Protein AF-A0AAV4A004-F1 (afdb_monomer_lite)

pLDDT: mean 78.45, std 19.79, range [37.34, 96.75]

Secondary structure (DSSP, 8-state):
---HHHHHHHHHHHHHHT-EEETTEEE-HHHHHHHHHHHHHSSS-S-TT--HHHHH--TTGGG-HHHHHHHTSHHHHHHHHHHHTTTSS-TTHHHHHHHHHHHHHHHHHHT-------SS-----PPPPHHHHHHHHHHHHHHTT--

InterPro domains:
  IPR048366 Transposable element P transposase-like, GTP-binding insertion domain [PF21788] (6-119)

Sequence (147 aa):
MFDPPHLMKSIRNNLKRHGFTKDGADVSWEFVERFYQMDSSLPIRMAPKLTKRHILVPTFADLNVKLAAQVLSHTVAAGITTMIKPNAIPPTASATAEFIDSFDKLFNCFNSRTLKQKTSGSFVVYKSSKAQNQGLFNTFITLERSE

Organism: NCBI:txid259542

Foldseek 3Di:
DDDLLVVLLVVLVCQAPPFDADPNFTQHCVLLVLLCVVQVPDPDHLLPVQDPCLNVVPPVNSNPSVSSLSSLALSSLVSSVVCCVVVSDPPSCNVNSVVSHVSNVVSCVVVPDDPPDPDDDDDDDDDDDPVVVVVVVVVVVVVVPPD

Radius of gyration: 17.6 Å; chains: 1; bounding box: 38×46×50 Å

Structure (mmCIF, N/CA/C/O backbone):
data_AF-A0AAV4A004-F1
#
_entry.id   AF-A0AAV4A004-F1
#
loop_
_atom_site.group_PDB
_atom_site.id
_atom_site.type_symbol
_atom_site.label_atom_id
_atom_site.label_alt_id
_atom_site.label_comp_id
_atom_site.label_asym_id
_atom_site.label_entity_id
_atom_site.label_seq_id
_atom_site.pdbx_PDB_ins_code
_atom_site.Cartn_x
_atom_site.Cartn_y
_atom_site.Cartn_z
_atom_site.occupancy
_atom_site.B_iso_or_equiv
_atom_site.auth_seq_id
_atom_site.auth_comp_id
_atom_site.auth_asym_id
_atom_site.auth_atom_id
_atom_site.pdbx_PDB_model_num
ATOM 1 N N . MET A 1 1 ? 8.130 11.982 -22.699 1.00 52.88 1 MET A N 1
ATOM 2 C CA . MET A 1 1 ? 7.490 10.657 -22.546 1.00 52.88 1 MET A CA 1
ATOM 3 C C . MET A 1 1 ? 7.626 10.272 -21.081 1.00 52.88 1 MET A C 1
ATOM 5 O O . MET A 1 1 ? 8.749 10.279 -20.599 1.00 52.88 1 MET A O 1
ATOM 9 N N . PHE A 1 2 ? 6.526 10.072 -20.349 1.00 61.22 2 PHE A N 1
ATOM 10 C CA . PHE A 1 2 ? 6.597 9.642 -18.945 1.00 61.22 2 PHE A CA 1
ATOM 11 C C . PHE A 1 2 ? 7.087 8.193 -18.872 1.00 61.22 2 PHE A C 1
ATOM 13 O O . PHE A 1 2 ? 6.720 7.389 -19.728 1.00 61.22 2 PHE A O 1
ATOM 20 N N . ASP A 1 3 ? 7.887 7.868 -17.856 1.00 77.25 3 ASP A N 1
ATOM 21 C CA . ASP A 1 3 ? 8.316 6.501 -17.550 1.00 77.25 3 ASP A CA 1
ATOM 22 C C . ASP A 1 3 ? 7.602 6.019 -16.266 1.00 77.25 3 ASP A C 1
ATOM 24 O O . ASP A 1 3 ? 8.033 6.345 -15.152 1.00 77.25 3 ASP A O 1
ATOM 28 N N . PRO A 1 4 ? 6.470 5.289 -16.393 1.00 78.94 4 PRO A N 1
ATOM 29 C CA . PRO A 1 4 ? 5.711 4.789 -15.244 1.00 78.94 4 PRO A CA 1
ATOM 30 C C . PRO A 1 4 ? 6.529 3.886 -14.296 1.00 78.94 4 PRO A C 1
ATOM 32 O O . PRO A 1 4 ? 6.391 4.030 -13.078 1.00 78.94 4 PRO A O 1
ATOM 35 N N . PRO A 1 5 ? 7.408 2.986 -14.787 1.00 80.81 5 PRO A N 1
ATOM 36 C CA . PRO A 1 5 ? 8.368 2.265 -13.947 1.00 80.81 5 PRO A CA 1
ATOM 37 C C . PRO A 1 5 ? 9.245 3.158 -13.057 1.00 80.81 5 PRO A C 1
ATOM 39 O O . PRO A 1 5 ? 9.427 2.865 -11.870 1.00 80.81 5 PRO A O 1
ATOM 42 N N . HIS A 1 6 ? 9.805 4.242 -13.599 1.00 83.44 6 HIS A N 1
ATOM 43 C CA . HIS A 1 6 ? 10.602 5.189 -12.816 1.00 83.44 6 HIS A CA 1
ATOM 44 C C . HIS A 1 6 ? 9.749 5.957 -11.806 1.00 83.44 6 HIS A C 1
ATOM 46 O O . HIS A 1 6 ? 10.174 6.104 -10.658 1.00 83.44 6 HIS A O 1
ATOM 52 N N . LEU A 1 7 ? 8.529 6.347 -12.181 1.00 85.62 7 LEU A N 1
ATOM 53 C CA . LEU A 1 7 ? 7.588 7.010 -11.279 1.00 85.62 7 LEU A CA 1
ATOM 54 C C . LEU A 1 7 ? 7.268 6.145 -10.048 1.00 85.62 7 LEU A C 1
ATOM 56 O O . LEU A 1 7 ? 7.340 6.634 -8.922 1.00 85.62 7 LEU A O 1
ATOM 60 N N . MET A 1 8 ? 7.025 4.842 -10.232 1.00 87.56 8 MET A N 1
ATOM 61 C CA . MET A 1 8 ? 6.773 3.925 -9.110 1.00 87.56 8 MET A CA 1
ATOM 62 C C . MET A 1 8 ? 7.924 3.833 -8.123 1.00 87.56 8 MET A C 1
ATOM 64 O O . MET A 1 8 ? 7.710 3.796 -6.909 1.00 87.56 8 MET A O 1
ATOM 68 N N . LYS A 1 9 ? 9.158 3.847 -8.624 1.00 87.62 9 LYS A N 1
ATOM 69 C CA . LYS A 1 9 ? 10.335 3.857 -7.754 1.00 87.62 9 LYS A CA 1
ATOM 70 C C . LYS A 1 9 ? 10.419 5.134 -6.935 1.00 87.62 9 LYS A C 1
ATOM 72 O O . LYS A 1 9 ? 10.706 5.043 -5.740 1.00 87.62 9 LYS A O 1
ATOM 77 N N . SER A 1 10 ? 10.179 6.282 -7.565 1.00 88.50 10 SER A N 1
ATOM 78 C CA . SER A 1 10 ? 10.202 7.584 -6.898 1.00 88.50 10 SER A CA 1
ATOM 79 C C . SER A 1 10 ? 9.130 7.670 -5.820 1.00 88.50 10 SER A C 1
ATOM 81 O O . SER A 1 10 ? 9.447 8.032 -4.694 1.00 88.50 10 SER A O 1
ATOM 83 N N . ILE A 1 11 ? 7.901 7.237 -6.110 1.00 90.75 11 ILE A N 1
ATOM 84 C CA . ILE A 1 11 ? 6.804 7.249 -5.133 1.00 90.75 11 ILE A CA 1
ATOM 85 C C . ILE A 1 11 ? 7.123 6.357 -3.939 1.00 90.75 11 ILE A C 1
ATOM 87 O O . ILE A 1 11 ? 7.030 6.811 -2.805 1.00 90.75 11 ILE A O 1
ATOM 91 N N . ARG A 1 12 ? 7.577 5.119 -4.166 1.00 91.88 12 ARG A N 1
ATOM 92 C CA . ARG A 1 12 ? 7.958 4.221 -3.065 1.00 91.88 12 ARG A CA 1
ATOM 93 C C . ARG A 1 12 ? 9.144 4.758 -2.254 1.00 91.88 12 ARG A C 1
ATOM 95 O O . ARG A 1 12 ? 9.172 4.582 -1.042 1.00 91.88 12 ARG A O 1
ATOM 102 N N . ASN A 1 13 ? 10.114 5.419 -2.893 1.00 89.88 13 ASN A N 1
ATOM 103 C CA . ASN A 1 13 ? 11.248 6.039 -2.191 1.00 89.88 13 ASN A CA 1
ATOM 104 C C . ASN A 1 13 ? 10.822 7.238 -1.349 1.00 89.88 13 ASN A C 1
ATOM 106 O O . ASN A 1 13 ? 11.247 7.355 -0.203 1.00 89.88 13 ASN A O 1
ATOM 110 N N . ASN A 1 14 ? 9.979 8.103 -1.906 1.00 91.12 14 ASN A N 1
ATOM 111 C CA . ASN A 1 14 ? 9.453 9.264 -1.203 1.00 91.12 14 ASN A CA 1
ATOM 112 C C . ASN A 1 14 ? 8.559 8.830 -0.042 1.00 91.12 14 ASN A C 1
ATOM 114 O O . ASN A 1 14 ? 8.741 9.331 1.061 1.00 91.12 14 ASN A O 1
ATOM 118 N N . LEU A 1 15 ? 7.709 7.815 -0.246 1.00 91.75 15 LEU A N 1
ATOM 119 C CA . LEU A 1 15 ? 6.902 7.223 0.821 1.00 91.75 15 LEU A CA 1
ATOM 120 C C . LEU A 1 15 ? 7.786 6.773 1.986 1.00 91.75 15 LEU A C 1
ATOM 122 O O . LEU A 1 15 ? 7.509 7.113 3.128 1.00 91.75 15 LEU A O 1
ATOM 126 N N . LYS A 1 16 ? 8.872 6.047 1.690 1.00 90.12 16 LYS A N 1
ATOM 127 C CA . LYS A 1 16 ? 9.796 5.532 2.706 1.00 90.12 16 LYS A CA 1
ATOM 128 C C . LYS A 1 16 ? 10.592 6.628 3.426 1.00 90.12 16 LYS A C 1
ATOM 130 O O . LYS A 1 16 ? 10.870 6.479 4.609 1.00 90.12 16 LYS A O 1
ATOM 135 N N . ARG A 1 17 ? 11.021 7.680 2.721 1.00 88.69 17 ARG A N 1
ATOM 136 C CA . ARG A 1 17 ? 11.910 8.721 3.278 1.00 88.69 17 ARG A CA 1
ATOM 137 C C . ARG A 1 17 ? 11.172 9.873 3.949 1.00 88.69 17 ARG A C 1
ATOM 139 O O . ARG A 1 17 ? 11.691 10.432 4.907 1.00 88.69 17 ARG A O 1
ATOM 146 N N . HIS A 1 18 ? 10.026 10.258 3.403 1.00 88.25 18 HIS A N 1
ATOM 147 C CA . HIS A 1 18 ? 9.339 11.500 3.754 1.00 88.25 18 HIS A CA 1
ATOM 148 C C . HIS A 1 18 ? 7.857 11.293 4.073 1.00 88.25 18 HIS A C 1
ATOM 150 O O . HIS A 1 18 ? 7.280 12.120 4.767 1.00 88.25 18 HIS A O 1
ATOM 156 N N . GLY A 1 19 ? 7.246 10.204 3.595 1.00 90.31 19 GLY A N 1
ATOM 157 C CA . GLY A 1 19 ? 5.794 10.053 3.629 1.00 90.31 19 GLY A CA 1
ATOM 158 C C . GLY A 1 19 ? 5.096 11.010 2.658 1.00 90.31 19 GLY A C 1
ATOM 159 O O . GLY A 1 19 ? 5.733 11.639 1.810 1.00 90.31 19 GLY A O 1
ATOM 160 N N . PHE A 1 20 ? 3.773 11.088 2.765 1.00 92.56 20 PHE A N 1
ATOM 161 C CA . PHE A 1 20 ? 2.940 12.056 2.050 1.00 92.56 20 PHE A CA 1
ATOM 162 C C . PHE A 1 20 ? 1.810 12.549 2.955 1.00 92.56 20 PHE A C 1
ATOM 164 O O . PHE A 1 20 ? 1.491 11.915 3.957 1.00 92.56 20 PHE A O 1
ATOM 171 N N . THR A 1 21 ? 1.153 13.627 2.544 1.00 91.88 21 THR A N 1
ATOM 172 C CA . THR A 1 21 ? -0.106 14.083 3.136 1.00 91.88 21 THR A CA 1
ATOM 173 C C . THR A 1 21 ? -1.163 14.079 2.040 1.00 91.88 21 THR A C 1
ATOM 175 O O . THR A 1 21 ? -0.929 14.611 0.954 1.00 91.88 21 THR A O 1
ATOM 178 N N . LYS A 1 22 ? -2.309 13.452 2.301 1.00 84.25 22 LYS A N 1
ATOM 179 C CA . LYS A 1 22 ? -3.458 13.407 1.391 1.00 84.25 22 LYS A CA 1
ATOM 180 C C . LYS A 1 22 ? -4.690 13.849 2.174 1.00 84.25 22 LYS A C 1
ATOM 182 O O . LYS A 1 22 ? -5.026 13.209 3.162 1.00 84.25 22 LYS A O 1
ATOM 187 N N . ASP A 1 23 ? -5.328 14.939 1.754 1.00 86.94 23 ASP A N 1
ATOM 188 C CA . ASP A 1 23 ? -6.561 15.464 2.367 1.00 86.94 23 ASP A CA 1
ATOM 189 C C . ASP A 1 23 ? -6.449 15.684 3.893 1.00 86.94 23 ASP A C 1
ATOM 191 O O . ASP A 1 23 ? -7.366 15.397 4.658 1.00 86.94 23 ASP A O 1
ATOM 195 N N . GLY A 1 24 ? -5.281 16.150 4.356 1.00 86.81 24 GLY A N 1
ATOM 196 C CA . GLY A 1 24 ? -4.988 16.351 5.782 1.00 86.81 24 GLY A CA 1
ATOM 197 C C . GLY A 1 24 ? -4.683 15.072 6.573 1.00 86.81 24 GLY A C 1
ATOM 198 O O . GLY A 1 24 ? -4.450 15.150 7.776 1.00 86.81 24 GLY A O 1
ATOM 199 N N . ALA A 1 25 ? -4.656 13.907 5.920 1.00 89.81 25 ALA A N 1
ATOM 200 C CA . ALA A 1 25 ? -4.272 12.637 6.519 1.00 89.81 25 ALA A CA 1
ATOM 201 C C . ALA A 1 25 ? -2.842 12.232 6.136 1.00 89.81 25 ALA A C 1
ATOM 203 O O . ALA A 1 25 ? -2.418 12.357 4.981 1.00 89.81 25 ALA A O 1
ATOM 204 N N . ASP A 1 26 ? -2.115 11.689 7.111 1.00 91.94 26 ASP A N 1
ATOM 205 C CA . ASP A 1 26 ? -0.734 11.258 6.927 1.00 91.94 26 ASP A CA 1
ATOM 206 C C . ASP A 1 26 ? -0.648 9.878 6.275 1.00 91.94 26 ASP A C 1
ATOM 208 O O . ASP A 1 26 ? -1.185 8.876 6.754 1.00 91.94 26 ASP A O 1
ATOM 212 N N . VAL A 1 27 ? 0.110 9.826 5.187 1.00 94.31 27 VAL A N 1
ATOM 213 C CA . VAL A 1 27 ? 0.462 8.613 4.463 1.00 94.31 27 VAL A CA 1
ATOM 214 C C . VAL A 1 27 ? 1.888 8.235 4.851 1.00 94.31 27 VAL A C 1
ATOM 216 O O . VAL A 1 27 ? 2.869 8.758 4.317 1.00 94.31 27 VAL A O 1
ATOM 219 N N . SER A 1 28 ? 1.998 7.308 5.799 1.00 94.06 28 SER A N 1
ATOM 220 C CA . SER A 1 28 ? 3.280 6.883 6.369 1.00 94.06 28 SER A CA 1
ATOM 221 C C . SER A 1 28 ? 3.709 5.492 5.898 1.00 94.06 28 SER A C 1
ATOM 223 O O . SER A 1 28 ? 2.894 4.570 5.771 1.00 94.06 28 SER A O 1
ATOM 225 N N . TRP A 1 29 ? 5.019 5.331 5.693 1.00 95.00 29 TRP A N 1
ATOM 226 C CA . TRP A 1 29 ? 5.670 4.042 5.449 1.00 95.00 29 TRP A CA 1
ATOM 227 C C . TRP A 1 29 ? 5.540 3.078 6.632 1.00 95.00 29 TRP A C 1
ATOM 229 O O . TRP A 1 29 ? 5.480 1.866 6.432 1.00 95.00 29 TRP A O 1
ATOM 239 N N . GLU A 1 30 ? 5.419 3.597 7.854 1.00 94.06 30 GLU A N 1
ATOM 240 C CA . GLU A 1 30 ? 5.286 2.789 9.070 1.00 94.06 30 GLU A CA 1
ATOM 241 C C . GLU A 1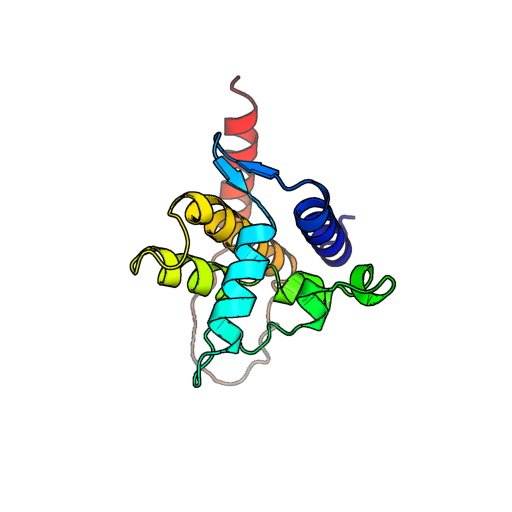 30 ? 4.084 1.840 9.008 1.00 94.06 30 GLU A C 1
ATOM 243 O O . GLU A 1 30 ? 4.159 0.700 9.470 1.00 94.06 30 GLU A O 1
ATOM 248 N N . PHE A 1 31 ? 2.986 2.259 8.370 1.00 94.81 31 PHE A N 1
ATOM 249 C CA . PHE A 1 31 ? 1.813 1.403 8.190 1.00 94.81 31 PHE A CA 1
ATOM 250 C C . PHE A 1 31 ? 2.093 0.219 7.260 1.00 94.81 31 PHE A C 1
ATOM 252 O O . PHE A 1 31 ? 1.576 -0.874 7.493 1.00 94.81 31 PHE A O 1
ATOM 259 N N . VAL A 1 32 ? 2.956 0.397 6.255 1.00 94.88 32 VAL A N 1
ATOM 260 C CA . VAL A 1 32 ? 3.407 -0.686 5.367 1.00 94.88 32 VAL A CA 1
ATOM 261 C C . VAL A 1 32 ? 4.308 -1.662 6.127 1.00 94.88 32 VAL A C 1
ATOM 263 O O . VAL A 1 32 ? 4.163 -2.877 5.978 1.00 94.88 32 VAL A O 1
ATOM 266 N N . GLU A 1 33 ? 5.213 -1.157 6.971 1.00 94.75 33 GLU A N 1
ATOM 267 C CA . GLU A 1 33 ? 6.081 -2.007 7.795 1.00 94.75 33 GLU A CA 1
ATOM 268 C C . GLU A 1 33 ? 5.284 -2.810 8.822 1.00 94.75 33 GLU A C 1
ATOM 270 O O . GLU A 1 33 ? 5.480 -4.020 8.947 1.00 94.75 33 GLU A O 1
ATOM 275 N N . ARG A 1 34 ? 4.347 -2.159 9.516 1.00 94.56 34 ARG A N 1
ATOM 276 C CA . ARG A 1 34 ? 3.473 -2.793 10.507 1.00 94.56 34 ARG A CA 1
ATOM 277 C C . ARG A 1 34 ? 2.585 -3.857 9.871 1.00 94.56 34 ARG A C 1
ATOM 279 O O . ARG A 1 34 ? 2.501 -4.967 10.395 1.00 94.56 34 ARG A O 1
ATOM 286 N N . PHE A 1 35 ? 1.992 -3.554 8.714 1.00 95.44 35 PHE A N 1
ATOM 287 C CA . PHE A 1 35 ? 1.251 -4.537 7.925 1.00 95.44 35 PHE A CA 1
ATOM 288 C C . PHE A 1 35 ? 2.126 -5.741 7.571 1.00 95.44 35 PHE A C 1
ATOM 290 O O . PHE A 1 35 ? 1.713 -6.874 7.795 1.00 95.44 35 PHE A O 1
ATOM 297 N N . TYR A 1 36 ? 3.352 -5.522 7.084 1.00 95.50 36 TYR A N 1
ATOM 298 C CA . TYR A 1 36 ? 4.266 -6.621 6.774 1.00 95.50 36 TYR A CA 1
ATOM 299 C C . TYR A 1 36 ? 4.596 -7.475 8.002 1.00 95.50 36 TYR A C 1
ATOM 301 O O . TYR A 1 36 ? 4.578 -8.699 7.904 1.00 95.50 36 TYR A O 1
ATOM 309 N N . GLN A 1 37 ? 4.896 -6.857 9.147 1.00 93.94 37 GLN A N 1
ATOM 310 C CA . GLN A 1 37 ? 5.222 -7.581 10.379 1.00 93.94 37 GLN A CA 1
ATOM 311 C C . GLN A 1 37 ? 4.073 -8.504 10.796 1.00 93.94 37 GLN A C 1
ATOM 313 O O . GLN A 1 37 ? 4.304 -9.688 11.039 1.00 93.94 37 GLN A O 1
ATOM 318 N N . MET A 1 38 ? 2.843 -7.988 10.794 1.00 92.19 38 MET A N 1
ATOM 319 C CA . MET A 1 38 ? 1.644 -8.758 11.128 1.00 92.19 38 MET A CA 1
ATOM 320 C C . MET A 1 38 ? 1.337 -9.835 10.087 1.00 92.19 38 MET A C 1
ATOM 322 O O . MET A 1 38 ? 1.108 -10.983 10.436 1.00 92.19 38 MET A O 1
ATOM 326 N N . ASP A 1 39 ? 1.378 -9.498 8.799 1.00 93.75 39 ASP A N 1
ATOM 327 C CA . ASP A 1 39 ? 1.111 -10.447 7.718 1.00 93.75 39 ASP A CA 1
ATOM 328 C C . ASP A 1 39 ? 2.149 -11.577 7.666 1.00 93.75 39 ASP A C 1
ATOM 330 O O . ASP A 1 39 ? 1.827 -12.709 7.319 1.00 93.75 39 ASP A O 1
ATOM 334 N N . SER A 1 40 ? 3.404 -11.288 8.017 1.00 93.06 40 SER A N 1
ATOM 335 C CA . SER A 1 40 ? 4.489 -12.272 7.994 1.00 93.06 40 SER A CA 1
ATOM 336 C C . SER A 1 40 ? 4.393 -13.336 9.089 1.00 93.06 40 SER A C 1
ATOM 338 O O . SER A 1 40 ? 4.993 -14.397 8.929 1.00 93.06 40 SER A O 1
ATOM 340 N N . SER A 1 41 ? 3.646 -13.078 10.169 1.00 91.81 41 SER A N 1
ATOM 341 C CA . SER A 1 41 ? 3.408 -14.052 11.240 1.00 91.81 41 SER A CA 1
ATOM 342 C C . SER A 1 41 ? 2.163 -14.913 11.008 1.00 91.81 41 SER A C 1
ATOM 344 O O . SER A 1 41 ? 1.964 -15.898 11.721 1.00 91.81 41 SER A O 1
ATOM 346 N N . LEU A 1 42 ? 1.335 -14.579 10.012 1.00 89.94 42 LEU A N 1
ATOM 347 C CA . LEU A 1 42 ? 0.137 -15.347 9.696 1.00 89.94 42 LEU A CA 1
ATOM 348 C C . LEU A 1 42 ? 0.482 -16.631 8.926 1.00 89.94 42 LEU A C 1
ATOM 350 O O . LEU A 1 42 ? 1.299 -16.598 8.002 1.00 89.94 42 LEU A O 1
ATOM 354 N N . PRO A 1 43 ? -0.198 -17.756 9.225 1.00 91.00 43 PRO A N 1
ATOM 355 C CA . PRO A 1 43 ? -0.027 -18.993 8.464 1.00 91.00 43 PRO A CA 1
ATOM 356 C C . PRO A 1 43 ? -0.498 -18.837 7.011 1.00 91.00 43 PRO A C 1
ATOM 358 O O . PRO A 1 43 ? 0.087 -19.414 6.097 1.00 91.00 43 PRO A O 1
ATOM 361 N N . ILE A 1 44 ? -1.540 -18.027 6.792 1.00 93.25 44 ILE A N 1
ATOM 362 C CA . ILE A 1 44 ? -2.048 -17.655 5.472 1.00 93.25 44 ILE A CA 1
ATOM 363 C C . ILE A 1 44 ? -1.875 -16.149 5.317 1.00 93.25 44 ILE A C 1
ATOM 365 O O . ILE A 1 44 ? -2.511 -15.363 6.017 1.00 93.25 44 ILE A O 1
ATOM 369 N N . ARG A 1 45 ? -1.001 -15.759 4.391 1.00 93.25 45 ARG A N 1
ATOM 370 C CA . ARG A 1 45 ? -0.627 -14.362 4.160 1.00 93.25 45 ARG A CA 1
ATOM 371 C C . ARG A 1 45 ? -1.591 -13.677 3.194 1.00 93.25 45 ARG A C 1
ATOM 373 O O . ARG A 1 45 ? -1.897 -14.223 2.135 1.00 93.25 45 ARG A O 1
ATOM 380 N N . MET A 1 46 ? -1.993 -12.453 3.517 1.00 93.44 46 MET A N 1
ATOM 381 C CA . MET A 1 46 ? -2.764 -11.551 2.658 1.00 93.44 46 MET A CA 1
ATOM 382 C C . MET A 1 46 ? -1.912 -10.991 1.516 1.00 93.44 46 MET A C 1
ATOM 384 O O . MET A 1 46 ? -2.383 -10.881 0.385 1.00 93.44 46 MET A O 1
ATOM 388 N N . ALA A 1 47 ? -0.639 -10.681 1.785 1.00 94.75 47 ALA A N 1
ATOM 389 C CA . ALA A 1 47 ? 0.298 -10.172 0.785 1.00 94.75 47 ALA A CA 1
ATOM 390 C C . ALA A 1 47 ? 1.542 -11.074 0.669 1.00 94.75 47 ALA A C 1
ATOM 392 O O . ALA A 1 47 ? 2.654 -10.659 1.005 1.00 94.75 47 ALA A O 1
ATOM 393 N N . PRO A 1 48 ? 1.420 -12.298 0.114 1.00 92.69 48 PRO A N 1
ATOM 394 C CA . PRO A 1 48 ? 2.525 -13.265 0.059 1.00 92.69 48 PRO A CA 1
ATOM 395 C C . PRO A 1 48 ? 3.723 -12.773 -0.770 1.00 92.69 48 PRO A C 1
ATOM 397 O O . PRO A 1 48 ? 4.858 -13.196 -0.555 1.00 92.69 48 PRO A O 1
ATOM 400 N N . LYS A 1 49 ? 3.482 -11.854 -1.713 1.00 92.12 49 LYS A N 1
ATOM 401 C CA . LYS A 1 49 ? 4.518 -11.221 -2.542 1.00 92.12 49 LYS A CA 1
ATOM 402 C C . LYS A 1 49 ? 5.352 -10.194 -1.774 1.00 92.12 49 LYS A C 1
ATOM 404 O O . LYS A 1 49 ? 6.464 -9.902 -2.209 1.00 92.12 49 LYS A O 1
ATOM 409 N N . LEU A 1 50 ? 4.838 -9.663 -0.664 1.00 92.94 50 LEU A N 1
ATOM 410 C CA . LEU A 1 50 ? 5.547 -8.721 0.188 1.00 92.94 50 LEU A CA 1
ATOM 411 C C . LEU A 1 50 ? 6.531 -9.502 1.066 1.00 92.94 50 LEU A C 1
ATOM 413 O O . LEU A 1 50 ? 6.162 -10.414 1.805 1.00 92.94 50 LEU A O 1
ATOM 417 N N . THR A 1 51 ? 7.811 -9.173 0.963 1.00 91.12 51 THR A N 1
ATOM 418 C CA . THR A 1 51 ? 8.902 -9.867 1.669 1.00 91.12 51 THR A CA 1
ATOM 419 C C . THR A 1 51 ? 9.804 -8.865 2.370 1.00 91.12 51 THR A C 1
ATOM 421 O O . THR A 1 51 ? 9.812 -7.690 2.012 1.00 91.12 51 THR A O 1
ATOM 424 N N . LYS A 1 52 ? 10.655 -9.331 3.291 1.00 89.62 52 LYS A N 1
ATOM 425 C CA . LYS A 1 52 ? 11.614 -8.492 4.033 1.00 89.62 52 LYS A CA 1
ATOM 426 C C . LYS A 1 52 ? 12.448 -7.562 3.139 1.00 89.62 52 LYS A C 1
ATOM 428 O O . LYS A 1 52 ? 12.772 -6.447 3.536 1.00 89.62 52 LYS A O 1
ATOM 433 N N . ARG A 1 53 ? 12.758 -7.992 1.909 1.00 87.56 53 ARG A N 1
ATOM 434 C CA . ARG A 1 53 ? 13.502 -7.199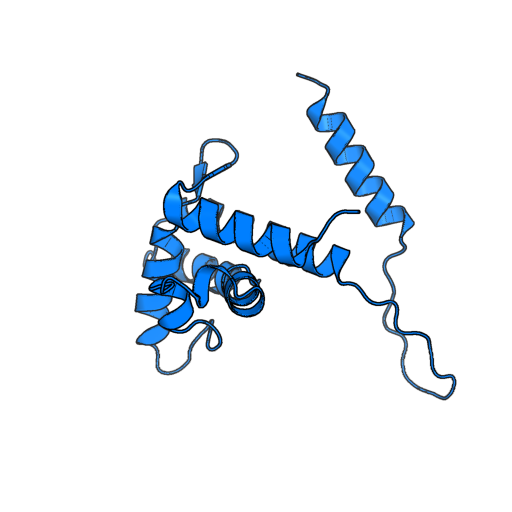 0.914 1.00 87.56 53 ARG A CA 1
ATOM 435 C C . ARG A 1 53 ? 12.764 -5.924 0.484 1.00 87.56 53 ARG A C 1
ATOM 437 O O . ARG A 1 53 ? 13.416 -4.948 0.127 1.00 87.56 53 ARG A O 1
ATOM 444 N N . HIS A 1 54 ? 11.436 -5.938 0.524 1.00 89.25 54 HIS A N 1
ATOM 445 C CA . HIS A 1 54 ? 10.589 -4.788 0.215 1.00 89.25 54 HIS A CA 1
ATOM 446 C C . HIS A 1 54 ? 10.607 -3.740 1.333 1.00 89.25 54 HIS A C 1
ATOM 448 O O . HIS A 1 54 ? 10.440 -2.563 1.046 1.00 89.25 54 HIS A O 1
ATOM 454 N N . ILE A 1 55 ? 1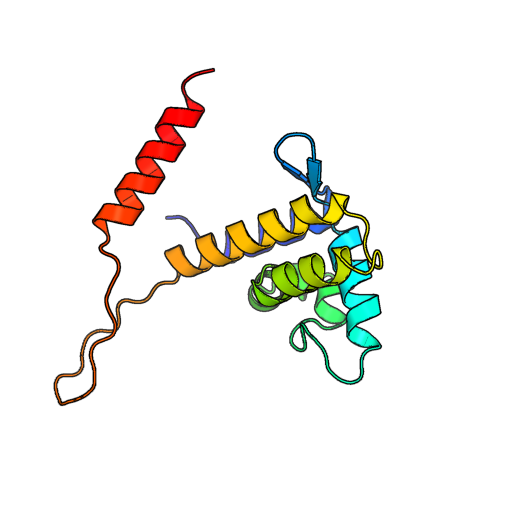0.842 -4.166 2.580 1.00 89.69 55 ILE A N 1
ATOM 455 C CA . ILE A 1 55 ? 10.832 -3.297 3.762 1.00 89.69 55 ILE A CA 1
ATOM 456 C C . ILE A 1 55 ? 12.219 -2.711 4.036 1.00 89.69 55 ILE A C 1
ATOM 458 O O . ILE A 1 55 ? 12.410 -1.494 4.051 1.00 89.69 55 ILE A O 1
ATOM 462 N N . LEU A 1 56 ? 13.233 -3.575 4.151 1.00 79.44 56 LEU A N 1
ATOM 463 C CA . LEU A 1 56 ? 14.597 -3.141 4.462 1.00 79.44 56 LEU A CA 1
ATOM 464 C C . LEU A 1 56 ? 15.214 -2.269 3.362 1.00 79.44 56 LEU A C 1
ATOM 466 O O . LEU A 1 56 ? 16.096 -1.478 3.662 1.00 79.44 56 LEU A O 1
ATOM 470 N N . VAL A 1 57 ? 14.726 -2.390 2.120 1.00 66.94 57 VAL A N 1
ATOM 471 C CA . VAL A 1 57 ? 15.223 -1.738 0.895 1.00 66.94 57 VAL A CA 1
ATOM 472 C C . VAL A 1 57 ? 16.740 -1.469 0.945 1.00 66.94 57 VAL A C 1
ATOM 474 O O . VAL A 1 57 ? 17.155 -0.338 1.184 1.00 66.94 57 VAL A O 1
ATOM 477 N N . PRO A 1 58 ? 17.591 -2.500 0.766 1.00 65.94 58 PRO A N 1
ATOM 478 C CA . PRO A 1 58 ? 19.036 -2.291 0.655 1.00 65.94 58 PRO A CA 1
ATOM 479 C C . PRO A 1 58 ? 19.361 -1.343 -0.509 1.00 65.94 58 PRO A C 1
ATOM 481 O O . PRO A 1 58 ? 18.569 -1.232 -1.442 1.00 65.94 58 PRO A O 1
ATOM 484 N N . THR A 1 59 ? 20.546 -0.728 -0.508 1.00 57.94 59 THR A N 1
ATOM 485 C CA . THR A 1 59 ? 20.970 0.340 -1.442 1.00 57.94 59 THR A CA 1
ATOM 486 C C . THR A 1 59 ? 20.710 0.037 -2.932 1.00 57.94 59 THR A C 1
ATOM 488 O O . THR A 1 59 ? 20.465 0.941 -3.721 1.00 57.94 59 THR A O 1
ATOM 491 N N . PHE A 1 60 ? 20.682 -1.240 -3.333 1.00 58.81 60 PHE A N 1
ATOM 492 C CA . PHE A 1 60 ? 20.383 -1.675 -4.709 1.00 58.81 60 PHE A CA 1
ATOM 493 C C . PHE A 1 60 ? 18.906 -2.038 -4.975 1.00 58.81 60 PHE A C 1
ATOM 495 O O . PHE A 1 60 ? 18.481 -2.133 -6.126 1.00 58.81 60 PHE A O 1
ATOM 502 N N . ALA A 1 61 ? 18.093 -2.260 -3.939 1.00 59.09 61 ALA A N 1
ATOM 503 C CA . ALA A 1 61 ? 16.653 -2.510 -4.057 1.00 59.09 61 ALA A CA 1
ATOM 504 C C . ALA A 1 61 ? 15.855 -1.232 -4.375 1.00 59.09 61 ALA A C 1
ATOM 506 O O . ALA A 1 61 ? 14.765 -1.322 -4.948 1.00 59.09 61 ALA A O 1
ATOM 507 N N . ASP A 1 62 ? 16.424 -0.053 -4.107 1.00 61.72 62 ASP A N 1
ATOM 508 C CA . ASP A 1 62 ? 15.877 1.247 -4.515 1.00 61.72 62 ASP A CA 1
ATOM 509 C C . ASP A 1 62 ? 15.682 1.345 -6.039 1.00 61.72 62 ASP A C 1
ATOM 511 O O . ASP A 1 62 ? 14.756 2.006 -6.513 1.00 61.72 62 ASP A O 1
ATOM 515 N N . LEU A 1 63 ? 16.479 0.616 -6.824 1.00 65.38 63 LEU A N 1
ATOM 516 C CA . LEU A 1 63 ? 16.412 0.621 -8.287 1.00 65.38 63 LEU A CA 1
ATOM 517 C C . LEU A 1 63 ? 15.419 -0.397 -8.867 1.00 65.38 63 LEU A C 1
ATOM 519 O O . LEU A 1 63 ? 15.140 -0.365 -10.070 1.00 65.38 63 LEU A O 1
ATOM 523 N N . ASN A 1 64 ? 14.864 -1.288 -8.042 1.00 79.56 64 ASN A N 1
ATOM 524 C CA . ASN A 1 64 ? 14.035 -2.387 -8.518 1.00 79.56 64 ASN A CA 1
ATOM 525 C C . ASN A 1 64 ? 12.552 -1.991 -8.605 1.00 79.56 64 ASN A C 1
ATOM 527 O O . ASN A 1 64 ? 11.831 -1.972 -7.606 1.00 79.56 64 ASN A O 1
ATOM 531 N N . VAL A 1 65 ? 12.091 -1.738 -9.833 1.00 83.25 65 VAL A N 1
ATOM 532 C CA . VAL A 1 65 ? 10.693 -1.389 -10.147 1.00 83.25 65 VAL A CA 1
ATOM 533 C C . VAL A 1 65 ? 9.726 -2.466 -9.665 1.00 83.25 65 VAL A C 1
ATOM 535 O O . VAL A 1 65 ? 8.659 -2.145 -9.155 1.00 83.25 65 VAL A O 1
ATOM 538 N N . LYS A 1 66 ? 10.098 -3.745 -9.787 1.00 87.50 66 LYS A N 1
ATOM 539 C CA . LYS A 1 66 ? 9.234 -4.858 -9.386 1.00 87.50 66 LYS A CA 1
ATOM 540 C C . LYS A 1 66 ? 8.950 -4.821 -7.887 1.00 87.50 66 LYS A C 1
ATOM 542 O O . LYS A 1 66 ? 7.802 -4.987 -7.497 1.00 87.50 66 LYS A O 1
ATOM 547 N N . LEU A 1 67 ? 9.968 -4.553 -7.065 1.00 88.62 67 LEU A N 1
ATOM 548 C CA . LEU A 1 67 ? 9.781 -4.425 -5.618 1.00 88.62 67 LEU A CA 1
ATOM 549 C C . LEU A 1 67 ? 8.896 -3.218 -5.286 1.00 88.62 67 LEU A C 1
ATOM 551 O O . LEU A 1 67 ? 7.995 -3.339 -4.465 1.00 88.62 67 LEU A O 1
ATOM 555 N N . ALA A 1 68 ? 9.102 -2.080 -5.954 1.00 90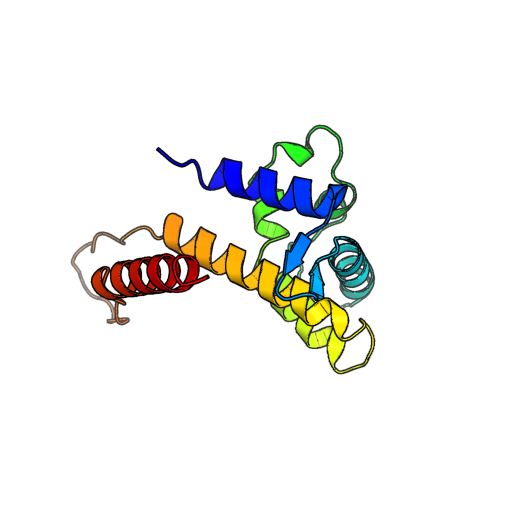.19 68 ALA A N 1
ATOM 556 C CA . ALA A 1 68 ? 8.257 -0.903 -5.757 1.00 90.19 68 ALA A CA 1
ATOM 557 C C . ALA A 1 68 ? 6.787 -1.182 -6.117 1.00 90.19 68 ALA A C 1
ATOM 559 O O . ALA A 1 68 ? 5.902 -0.898 -5.317 1.00 90.19 68 ALA A O 1
ATOM 560 N N . ALA A 1 69 ? 6.534 -1.817 -7.265 1.00 91.06 69 ALA A N 1
ATOM 561 C CA . ALA A 1 69 ? 5.188 -2.185 -7.703 1.00 91.06 69 ALA A CA 1
ATOM 562 C C . ALA A 1 69 ? 4.520 -3.209 -6.769 1.00 91.06 69 ALA A C 1
ATOM 564 O O . ALA A 1 69 ? 3.319 -3.152 -6.546 1.00 91.06 69 ALA A O 1
ATOM 565 N N . GLN A 1 70 ? 5.284 -4.144 -6.197 1.00 93.50 70 GLN A N 1
ATOM 566 C CA . GLN A 1 70 ? 4.749 -5.110 -5.233 1.00 93.50 70 GLN A CA 1
ATOM 567 C C . GLN A 1 70 ? 4.362 -4.455 -3.900 1.00 93.50 70 GLN A C 1
ATOM 569 O O . GLN A 1 70 ? 3.361 -4.858 -3.309 1.00 93.50 70 GLN A O 1
ATOM 574 N N . VAL A 1 71 ? 5.115 -3.448 -3.441 1.00 94.12 71 VAL A N 1
ATOM 575 C CA . VAL A 1 71 ? 4.728 -2.638 -2.272 1.00 94.12 71 VAL A CA 1
ATOM 576 C C . VAL A 1 71 ? 3.478 -1.820 -2.574 1.00 94.12 71 VAL A C 1
ATOM 578 O O . VAL A 1 71 ? 2.538 -1.828 -1.788 1.00 94.12 71 VAL A O 1
ATOM 581 N N . LEU A 1 72 ? 3.455 -1.150 -3.726 1.00 93.44 72 LEU A N 1
ATOM 582 C CA . LEU A 1 72 ? 2.356 -0.290 -4.157 1.00 93.44 72 LEU A CA 1
ATOM 583 C C . LEU A 1 72 ? 1.240 -1.082 -4.860 1.00 93.44 72 LEU A C 1
ATOM 585 O O . LEU A 1 72 ? 0.719 -0.633 -5.873 1.00 93.44 72 LEU A O 1
ATOM 589 N N . SER A 1 73 ? 0.917 -2.278 -4.361 1.00 95.00 73 SER A N 1
ATOM 590 C CA . SER A 1 73 ? -0.060 -3.163 -5.000 1.00 95.00 73 SER A CA 1
ATOM 591 C C . SER A 1 73 ? -1.410 -3.166 -4.295 1.00 95.00 73 SER A C 1
ATOM 593 O O . SER A 1 73 ? -1.484 -3.036 -3.070 1.00 95.00 73 SER A O 1
ATOM 595 N N . HIS A 1 74 ? -2.474 -3.457 -5.048 1.00 96.06 74 HIS A N 1
ATOM 596 C CA . HIS A 1 74 ? -3.828 -3.611 -4.500 1.00 96.06 74 HIS A CA 1
ATOM 597 C C . HIS A 1 74 ? -3.888 -4.608 -3.327 1.00 96.06 74 HIS A C 1
ATOM 599 O O . HIS A 1 74 ? -4.611 -4.399 -2.358 1.00 96.06 74 HIS A O 1
ATOM 605 N N . THR A 1 75 ? -3.108 -5.697 -3.365 1.00 96.31 75 THR A N 1
ATOM 606 C CA . THR A 1 75 ? -3.081 -6.681 -2.265 1.00 96.31 75 THR A CA 1
ATOM 607 C C . THR A 1 75 ? -2.552 -6.107 -0.953 1.00 96.31 75 THR A C 1
ATOM 609 O O . THR A 1 75 ? -3.007 -6.513 0.112 1.00 96.31 75 THR A O 1
ATOM 612 N N . VAL A 1 76 ? -1.612 -5.159 -1.018 1.00 96.25 76 VAL A N 1
ATOM 613 C CA . VAL A 1 76 ? -1.082 -4.484 0.174 1.00 96.25 76 VAL A CA 1
ATOM 614 C C . VAL A 1 76 ? -2.105 -3.484 0.704 1.00 96.25 76 VAL A C 1
ATOM 616 O O . VAL A 1 76 ? -2.380 -3.495 1.899 1.00 96.25 76 VAL A O 1
ATOM 619 N N . ALA A 1 77 ? -2.731 -2.693 -0.173 1.00 96.75 77 ALA A N 1
ATOM 620 C CA . ALA A 1 77 ? -3.811 -1.786 0.218 1.00 96.75 77 ALA A CA 1
ATOM 621 C C . ALA A 1 77 ? -4.962 -2.532 0.907 1.00 96.75 77 ALA A C 1
ATOM 623 O O . ALA A 1 77 ? -5.313 -2.215 2.041 1.00 96.75 77 ALA A O 1
ATOM 624 N N . ALA A 1 78 ? -5.483 -3.582 0.265 1.00 96.44 78 ALA A N 1
ATOM 625 C CA . ALA A 1 78 ? -6.559 -4.394 0.818 1.00 96.44 78 ALA A CA 1
ATOM 626 C C . ALA A 1 78 ? -6.170 -5.016 2.166 1.00 96.44 78 ALA A C 1
ATOM 628 O O . ALA A 1 78 ? -6.975 -5.009 3.092 1.00 96.44 78 ALA A O 1
ATOM 629 N N . GLY A 1 79 ? -4.935 -5.509 2.296 1.00 95.88 79 GLY A N 1
ATOM 630 C CA . GLY A 1 79 ? -4.426 -6.072 3.543 1.00 95.88 79 GLY A CA 1
ATOM 631 C C . GLY A 1 79 ? -4.296 -5.050 4.680 1.00 95.88 79 GLY A C 1
ATOM 632 O O . GLY A 1 79 ? -4.581 -5.371 5.832 1.00 95.88 79 GLY A O 1
ATOM 633 N N . ILE A 1 80 ? -3.910 -3.807 4.380 1.00 95.88 80 ILE A N 1
ATOM 634 C CA . ILE A 1 80 ? -3.912 -2.724 5.373 1.00 95.88 80 ILE A CA 1
ATOM 635 C C . ILE A 1 80 ? -5.356 -2.431 5.795 1.00 95.88 80 ILE A C 1
ATOM 637 O O . ILE A 1 80 ? -5.652 -2.424 6.988 1.00 95.88 80 ILE A O 1
ATOM 641 N N . THR A 1 81 ? -6.277 -2.270 4.840 1.00 95.81 81 THR A N 1
ATOM 642 C CA . THR A 1 81 ? -7.692 -1.983 5.121 1.00 95.81 81 THR A CA 1
ATOM 643 C C . THR A 1 81 ? -8.366 -3.077 5.953 1.00 95.81 81 THR A C 1
ATOM 645 O O . THR A 1 81 ? -9.144 -2.774 6.859 1.00 95.81 81 THR A O 1
ATOM 648 N N . THR A 1 82 ? -8.077 -4.356 5.695 1.00 94.44 82 THR A N 1
ATOM 649 C CA . THR A 1 82 ? -8.663 -5.469 6.461 1.00 94.44 82 THR A CA 1
ATOM 650 C C . THR A 1 82 ? -8.187 -5.492 7.910 1.00 94.44 82 THR A C 1
ATOM 652 O O . THR A 1 82 ? -8.971 -5.853 8.787 1.00 94.44 82 THR A O 1
ATOM 655 N N . MET A 1 83 ? -6.951 -5.062 8.181 1.00 92.38 83 MET A N 1
ATOM 656 C CA . MET A 1 83 ? -6.388 -4.983 9.533 1.00 92.38 83 MET A CA 1
ATOM 657 C C . MET A 1 83 ? -6.852 -3.760 10.344 1.00 92.38 83 MET A C 1
ATOM 659 O O . MET A 1 83 ? -6.632 -3.728 11.558 1.00 92.38 83 MET A O 1
ATOM 663 N N . ILE A 1 84 ? -7.532 -2.788 9.725 1.00 93.31 84 ILE A N 1
ATOM 664 C CA . ILE A 1 84 ? -8.118 -1.639 10.440 1.00 93.31 84 ILE A CA 1
ATOM 665 C C . ILE A 1 84 ? -9.312 -2.079 11.296 1.00 93.31 84 ILE A C 1
ATOM 667 O O . ILE A 1 84 ? -9.401 -1.717 12.464 1.00 93.31 84 ILE A O 1
ATOM 671 N N . LYS A 1 85 ? -10.216 -2.906 10.750 1.00 87.00 85 LYS A N 1
ATOM 672 C CA . LYS A 1 85 ? -11.426 -3.372 11.458 1.00 87.00 85 LYS A CA 1
ATOM 673 C C . LYS A 1 85 ? -11.147 -4.053 12.808 1.00 87.00 85 LYS A C 1
ATOM 675 O O . LYS A 1 85 ? -11.826 -3.711 13.771 1.00 87.00 85 LYS A O 1
ATOM 680 N N . PRO A 1 86 ? -10.185 -4.991 12.925 1.00 89.56 86 PRO A N 1
ATOM 681 C CA . PRO A 1 86 ? -9.839 -5.593 14.211 1.00 89.56 86 PRO A CA 1
ATOM 682 C C . PRO A 1 86 ? -8.994 -4.675 15.117 1.00 89.56 86 PRO A C 1
ATOM 684 O O . PRO A 1 86 ? -8.484 -5.152 16.126 1.00 89.56 86 PRO A O 1
ATOM 687 N N . ASN A 1 87 ? -8.806 -3.392 14.775 1.00 87.38 87 ASN A N 1
ATOM 688 C CA . ASN A 1 87 ? -7.930 -2.440 15.471 1.00 87.38 87 ASN A CA 1
ATOM 689 C C . ASN A 1 87 ? -6.458 -2.890 15.575 1.00 87.38 87 ASN A C 1
ATOM 691 O O . ASN A 1 87 ? -5.722 -2.444 16.456 1.00 87.38 87 ASN A O 1
ATOM 695 N N . ALA A 1 88 ? -5.994 -3.756 14.668 1.00 89.00 88 ALA A N 1
ATOM 696 C CA . ALA A 1 88 ? -4.591 -4.176 14.628 1.00 89.00 88 ALA A CA 1
ATOM 697 C C . ALA A 1 88 ? -3.683 -3.046 14.098 1.00 89.00 88 ALA A C 1
ATOM 699 O O . ALA A 1 88 ? -2.553 -2.841 14.566 1.00 89.00 88 ALA A O 1
ATOM 700 N N . ILE A 1 89 ? -4.210 -2.271 13.148 1.00 91.75 89 ILE A N 1
ATOM 701 C CA . ILE A 1 89 ? -3.606 -1.059 12.597 1.00 91.75 89 ILE A CA 1
ATOM 702 C C . ILE A 1 89 ? -4.562 0.115 12.874 1.00 91.75 89 ILE A C 1
ATOM 704 O O . ILE A 1 89 ? -5.776 -0.063 12.756 1.00 91.75 89 ILE A O 1
ATOM 708 N N . PRO A 1 90 ? -4.055 1.300 13.264 1.00 92.44 90 PRO A N 1
ATOM 709 C CA . PRO A 1 90 ? -4.904 2.458 13.519 1.00 92.44 90 PRO A CA 1
ATOM 710 C C . PRO A 1 90 ? -5.687 2.886 12.266 1.00 92.44 90 PRO A C 1
ATOM 712 O O . PRO A 1 90 ? -5.203 2.717 11.144 1.00 92.44 90 PRO A O 1
ATOM 715 N N . PRO A 1 91 ? -6.871 3.502 12.435 1.00 92.44 91 PRO A N 1
ATOM 716 C CA . PRO A 1 91 ? -7.720 3.926 11.320 1.00 92.44 91 PRO A CA 1
ATOM 717 C C . PRO A 1 91 ? -7.067 4.986 10.422 1.00 92.44 91 PRO A C 1
ATOM 719 O O . PRO A 1 91 ? -7.422 5.094 9.251 1.00 92.44 91 PRO A O 1
ATOM 722 N N . THR A 1 92 ? -6.061 5.709 10.923 1.00 92.25 92 THR A N 1
ATOM 723 C CA . THR A 1 92 ? -5.237 6.639 10.133 1.00 92.25 92 THR A CA 1
ATOM 724 C C . THR A 1 92 ? -4.533 5.957 8.958 1.00 92.25 92 THR A C 1
ATOM 726 O O . THR A 1 92 ? -4.297 6.589 7.932 1.00 92.25 92 THR A O 1
ATOM 729 N N . ALA A 1 93 ? -4.294 4.644 9.033 1.00 93.94 93 ALA A N 1
ATOM 730 C CA . ALA A 1 93 ? -3.730 3.873 7.931 1.00 93.94 93 ALA A CA 1
ATOM 731 C C . ALA A 1 93 ? -4.666 3.735 6.717 1.00 93.94 93 ALA A C 1
ATOM 733 O O . ALA A 1 93 ? -4.208 3.303 5.656 1.00 93.94 93 ALA A O 1
ATOM 734 N N . SER A 1 94 ? -5.950 4.106 6.836 1.00 94.94 94 SER A N 1
ATOM 735 C CA . SER A 1 94 ? -6.884 4.126 5.701 1.00 94.94 94 SER A CA 1
ATOM 736 C C . SER A 1 94 ? -6.370 5.026 4.578 1.00 94.94 94 SER A C 1
ATOM 738 O O . SER A 1 94 ? -6.395 4.626 3.416 1.00 94.94 94 SER A O 1
ATOM 740 N N . ALA A 1 95 ? -5.797 6.184 4.925 1.00 95.31 95 ALA A N 1
ATOM 741 C CA . ALA A 1 95 ? -5.213 7.103 3.952 1.00 95.31 95 ALA A CA 1
ATOM 742 C C . ALA A 1 95 ? -4.060 6.449 3.173 1.00 95.31 95 ALA A C 1
ATOM 744 O O . ALA A 1 95 ? -3.995 6.554 1.948 1.00 95.31 95 ALA A O 1
ATOM 745 N N . THR A 1 96 ? -3.188 5.698 3.858 1.00 95.75 96 THR A N 1
ATOM 746 C CA . THR A 1 96 ? -2.113 4.937 3.204 1.00 95.75 96 THR A CA 1
ATOM 747 C C . THR A 1 96 ? -2.650 3.834 2.301 1.00 95.75 96 THR A C 1
ATOM 749 O O . THR A 1 96 ? -2.141 3.656 1.195 1.00 95.75 96 THR A O 1
ATOM 752 N N . ALA A 1 97 ? -3.678 3.100 2.733 1.00 96.06 97 ALA A N 1
ATOM 753 C CA . ALA A 1 97 ? -4.284 2.056 1.912 1.00 96.06 97 ALA A CA 1
ATOM 754 C C . ALA A 1 97 ? -4.889 2.632 0.621 1.00 96.06 97 ALA A C 1
ATOM 756 O O . ALA A 1 97 ? -4.601 2.140 -0.469 1.00 96.06 97 ALA A O 1
ATOM 757 N N . GLU A 1 98 ? -5.655 3.718 0.725 1.00 95.88 98 GLU A N 1
ATOM 758 C CA . GLU A 1 98 ? -6.240 4.411 -0.426 1.00 95.88 98 GLU A CA 1
ATOM 759 C C . GLU A 1 98 ? -5.186 5.003 -1.360 1.00 95.88 98 GLU A C 1
ATOM 761 O O . GLU A 1 98 ? -5.344 4.962 -2.581 1.00 95.88 98 GLU A O 1
ATOM 766 N N . PHE A 1 99 ? -4.111 5.562 -0.803 1.00 95.19 99 PHE A N 1
ATOM 767 C CA . PHE A 1 99 ? -2.987 6.076 -1.576 1.00 95.19 99 PHE A CA 1
ATOM 768 C C . PHE A 1 99 ? -2.340 4.959 -2.402 1.00 95.19 99 PHE A C 1
ATOM 770 O O . PHE A 1 99 ? -2.164 5.104 -3.612 1.00 95.19 99 PHE A O 1
ATOM 777 N N . ILE A 1 100 ? -2.038 3.821 -1.768 1.00 95.62 100 ILE A N 1
ATOM 778 C CA . ILE A 1 100 ? -1.449 2.656 -2.440 1.00 95.62 100 ILE A CA 1
ATOM 779 C C . ILE A 1 100 ? -2.377 2.137 -3.543 1.00 95.62 100 ILE A C 1
ATOM 781 O O . ILE A 1 100 ? -1.924 1.917 -4.665 1.00 95.62 100 ILE A O 1
ATOM 785 N N . ASP A 1 101 ? -3.667 1.982 -3.249 1.00 95.62 101 ASP A N 1
ATOM 786 C CA . ASP A 1 101 ? -4.661 1.494 -4.209 1.00 95.62 101 ASP A CA 1
ATOM 787 C C . ASP A 1 101 ? -4.817 2.439 -5.414 1.00 95.62 101 ASP A C 1
ATOM 789 O O . ASP A 1 101 ? -4.893 2.008 -6.567 1.00 95.62 101 ASP A O 1
ATOM 793 N N . SER A 1 102 ? -4.786 3.750 -5.163 1.00 93.38 102 SER A N 1
ATOM 794 C CA . SER A 1 102 ? -4.852 4.774 -6.211 1.00 93.38 102 SER A CA 1
ATOM 795 C C . SER A 1 102 ? -3.649 4.684 -7.157 1.00 93.38 102 SER A C 1
ATOM 797 O O . SER A 1 102 ? -3.812 4.769 -8.378 1.00 93.38 102 SER A O 1
ATOM 799 N N . PHE A 1 103 ? -2.446 4.451 -6.622 1.00 90.94 103 PHE A N 1
ATOM 800 C CA . PHE A 1 103 ? -1.241 4.269 -7.433 1.00 90.94 103 PHE A CA 1
ATOM 801 C C . PHE A 1 103 ? -1.185 2.928 -8.170 1.00 90.94 103 PHE A C 1
ATOM 803 O O . PHE A 1 103 ? -0.727 2.908 -9.314 1.00 90.94 103 PHE A O 1
ATOM 810 N N . ASP A 1 104 ? -1.689 1.840 -7.584 1.00 93.12 104 ASP A N 1
ATOM 811 C CA . ASP A 1 104 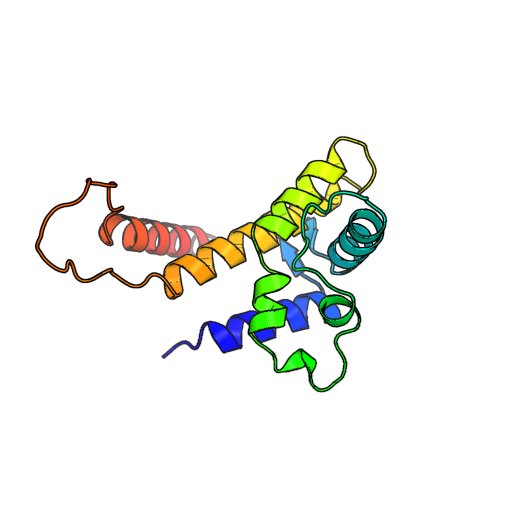? -1.837 0.551 -8.275 1.00 93.12 104 ASP A CA 1
ATOM 812 C C . ASP A 1 104 ? -2.745 0.697 -9.505 1.00 93.12 104 ASP A C 1
ATOM 814 O O . ASP A 1 104 ? -2.361 0.343 -10.624 1.00 93.12 104 ASP A O 1
ATOM 818 N N . LYS A 1 105 ? -3.918 1.317 -9.327 1.00 91.06 105 LYS A N 1
ATOM 819 C CA . LYS A 1 105 ? -4.865 1.603 -10.414 1.00 91.06 105 LYS A CA 1
ATOM 820 C C . LYS A 1 105 ? -4.240 2.481 -11.489 1.00 91.06 105 LYS A C 1
ATOM 822 O O . LYS A 1 105 ? -4.327 2.154 -12.672 1.00 91.06 105 LYS A O 1
ATOM 827 N N . LEU A 1 106 ? -3.563 3.557 -11.091 1.00 89.69 106 LEU A N 1
ATOM 828 C CA . LEU A 1 106 ? -2.866 4.448 -12.014 1.00 89.69 106 LEU A CA 1
ATOM 829 C C . LEU A 1 106 ? -1.805 3.694 -12.829 1.00 89.69 106 LEU A C 1
ATOM 831 O O . LEU A 1 106 ? -1.754 3.808 -14.056 1.00 89.69 106 LEU A O 1
ATOM 835 N N . PHE A 1 107 ? -0.982 2.881 -12.166 1.00 85.88 107 PHE A N 1
ATOM 836 C CA . PHE A 1 107 ? 0.041 2.081 -12.826 1.00 85.88 107 PHE A CA 1
ATOM 837 C C . PHE A 1 107 ? -0.576 1.062 -13.789 1.00 85.88 107 PHE A C 1
ATOM 839 O O . PHE A 1 107 ? -0.104 0.924 -14.920 1.00 85.88 107 PHE A O 1
ATOM 846 N N . ASN A 1 108 ? -1.661 0.395 -13.398 1.00 85.94 108 ASN A N 1
ATOM 847 C CA . ASN A 1 108 ? -2.387 -0.537 -14.258 1.00 85.94 108 ASN A CA 1
ATOM 848 C C . ASN A 1 108 ? -3.012 0.157 -15.476 1.00 85.94 108 ASN A C 1
ATOM 850 O O . ASN A 1 108 ? -2.964 -0.392 -16.578 1.00 85.94 108 ASN A O 1
ATOM 854 N N . CYS A 1 109 ? -3.518 1.383 -15.324 1.00 86.19 109 CYS A N 1
ATOM 855 C CA . CYS A 1 109 ? -4.000 2.198 -16.438 1.00 86.19 109 CYS A CA 1
ATOM 856 C C . CYS A 1 109 ? -2.884 2.480 -17.454 1.00 86.19 109 CYS A C 1
ATOM 858 O O . CYS A 1 109 ? -3.078 2.255 -18.652 1.00 86.19 109 CYS A O 1
ATOM 860 N N . PHE A 1 110 ? -1.696 2.889 -16.996 1.00 81.50 110 PHE A N 1
ATOM 861 C CA . PHE A 1 110 ? -0.549 3.143 -17.878 1.00 81.50 110 PHE A CA 1
ATOM 862 C C . PHE A 1 110 ? 0.027 1.878 -18.522 1.00 81.50 110 PHE A C 1
ATOM 864 O O . PHE A 1 110 ? 0.525 1.932 -19.645 1.00 81.50 110 PHE A O 1
ATOM 871 N N . ASN A 1 111 ? -0.054 0.735 -17.838 1.00 76.81 111 ASN A N 1
ATOM 872 C CA . ASN A 1 111 ? 0.455 -0.548 -18.328 1.00 76.81 111 ASN A CA 1
ATOM 873 C C . ASN A 1 111 ? -0.619 -1.407 -19.012 1.00 76.81 111 ASN A C 1
ATOM 875 O O . ASN A 1 111 ? -0.364 -2.567 -19.353 1.00 76.81 111 ASN A O 1
ATOM 879 N N . SER A 1 112 ? -1.812 -0.857 -19.248 1.00 72.38 112 SER A N 1
ATOM 880 C CA . SER A 1 112 ? -2.894 -1.567 -19.920 1.00 72.38 112 SER A CA 1
ATOM 881 C C . SER A 1 112 ? -2.513 -1.858 -21.378 1.00 72.38 112 SER A C 1
ATOM 883 O O . SER A 1 112 ? -2.528 -1.005 -22.266 1.00 72.38 112 SER A O 1
ATOM 885 N N . ARG A 1 113 ? -2.132 -3.107 -21.662 1.00 65.12 113 ARG A N 1
ATOM 886 C CA . ARG A 1 113 ? -1.899 -3.557 -23.039 1.00 65.12 113 ARG A CA 1
ATOM 887 C C . ARG A 1 113 ? -3.251 -3.884 -23.659 1.00 65.12 113 ARG A C 1
ATOM 889 O O . ARG A 1 113 ? -3.996 -4.710 -23.139 1.00 65.12 113 ARG A O 1
ATOM 896 N N . THR A 1 114 ? -3.569 -3.280 -24.804 1.00 58.94 114 THR A N 1
ATOM 897 C CA . THR A 1 114 ? -4.694 -3.766 -25.611 1.00 58.94 114 THR A CA 1
ATOM 898 C C . THR A 1 114 ? -4.311 -5.142 -26.144 1.00 58.94 114 THR A C 1
ATOM 900 O O . THR A 1 114 ? -3.410 -5.250 -26.976 1.00 58.94 114 THR A O 1
ATOM 903 N N . LEU A 1 115 ? -4.972 -6.199 -25.668 1.00 55.16 115 LEU A N 1
ATOM 904 C CA . LEU A 1 115 ? -4.876 -7.512 -26.300 1.00 55.16 115 LEU A CA 1
ATOM 905 C C . LEU A 1 115 ? -5.352 -7.352 -27.751 1.00 55.16 115 LEU A C 1
ATOM 907 O O . LEU A 1 115 ? -6.537 -7.110 -27.998 1.00 55.16 115 LEU A O 1
ATOM 911 N N . LYS A 1 116 ? -4.425 -7.426 -28.717 1.00 48.56 116 LYS A N 1
ATOM 912 C CA . LYS A 1 116 ? -4.794 -7.623 -30.121 1.00 48.56 116 LYS A CA 1
ATOM 913 C C . LYS A 1 116 ? -5.470 -8.989 -30.186 1.00 48.56 116 LYS A C 1
ATOM 915 O O . LYS A 1 116 ? -4.848 -9.990 -29.833 1.00 48.56 116 LYS A O 1
ATOM 920 N N . GLN A 1 117 ? -6.745 -9.015 -30.571 1.00 49.06 117 GLN A N 1
ATOM 921 C CA . GLN A 1 117 ? -7.466 -10.262 -30.811 1.00 49.06 117 GLN A CA 1
ATOM 922 C C . GLN A 1 117 ? -6.656 -11.110 -31.796 1.00 49.06 117 GLN A C 1
ATOM 924 O O . GLN A 1 117 ? -6.418 -10.684 -32.923 1.00 49.06 117 GLN A O 1
ATOM 929 N N . LYS A 1 118 ? -6.253 -12.315 -31.386 1.00 42.59 118 LYS A N 1
ATOM 930 C CA . LYS A 1 118 ? -6.112 -13.407 -32.346 1.00 42.59 118 LYS A CA 1
ATOM 931 C C . LYS A 1 118 ? -7.523 -13.933 -32.571 1.00 42.59 118 LYS A C 1
ATOM 933 O O . LYS A 1 118 ? -8.155 -14.445 -31.652 1.00 42.59 118 LYS A O 1
ATOM 938 N N . THR A 1 119 ? -8.051 -13.703 -33.762 1.00 44.28 119 THR A N 1
ATOM 939 C CA . THR A 1 119 ? -9.314 -14.275 -34.218 1.00 44.28 119 THR A CA 1
ATOM 940 C C . THR A 1 119 ? -9.215 -15.797 -34.222 1.00 44.28 119 THR A C 1
ATOM 942 O O . THR A 1 119 ? -8.567 -16.349 -35.102 1.00 44.28 119 THR A O 1
ATOM 945 N N . SER A 1 120 ? -9.846 -16.445 -33.243 1.00 44.25 120 SER A N 1
ATOM 946 C CA . SER A 1 120 ? -10.681 -17.644 -33.423 1.00 44.25 120 SER A CA 1
ATOM 947 C C . SER A 1 120 ? -11.177 -18.124 -32.053 1.00 44.25 120 SER A C 1
ATOM 949 O O . SER A 1 120 ? -10.454 -18.807 -31.336 1.00 44.25 120 SER A O 1
ATOM 951 N N . GLY A 1 121 ? -12.407 -17.725 -31.708 1.00 47.38 121 GLY A N 1
ATOM 952 C CA . GLY A 1 121 ? -13.249 -18.326 -30.668 1.00 47.38 121 GLY A CA 1
ATOM 953 C C . GLY A 1 121 ? -12.758 -18.213 -29.225 1.00 47.38 121 GLY A C 1
ATOM 954 O O . GLY A 1 121 ? -11.998 -19.063 -28.786 1.00 47.38 121 GLY A O 1
ATOM 955 N N . SER A 1 122 ? -13.250 -17.226 -28.465 1.00 37.34 122 SER A N 1
ATOM 956 C CA . SER A 1 122 ? -13.549 -17.342 -27.020 1.00 37.34 122 SER A CA 1
ATOM 957 C C . SER A 1 122 ? -14.158 -16.048 -26.458 1.00 37.34 122 SER A C 1
ATOM 959 O O . SER A 1 122 ? -13.861 -14.953 -26.929 1.00 37.34 122 SER A O 1
ATOM 961 N N . PHE A 1 123 ? -15.023 -16.249 -25.461 1.00 41.19 123 PHE A N 1
ATOM 962 C CA . PHE A 1 123 ? -15.921 -15.368 -24.700 1.00 41.19 123 PHE A CA 1
ATOM 963 C C . PHE A 1 123 ? -15.575 -13.868 -24.541 1.00 41.19 123 PHE A C 1
ATOM 965 O O . PHE A 1 123 ? -14.430 -13.474 -24.330 1.00 41.19 123 PHE A O 1
ATOM 972 N N . VAL A 1 124 ? -16.624 -13.036 -24.566 1.00 44.34 124 VAL A N 1
ATOM 973 C CA . VAL A 1 124 ? -16.583 -11.569 -24.436 1.00 44.34 124 VAL A CA 1
ATOM 974 C C . VAL A 1 124 ? -16.485 -11.153 -22.964 1.00 44.34 124 VAL A C 1
ATOM 976 O O . VAL A 1 124 ? -17.350 -11.493 -22.165 1.00 44.34 124 VAL A O 1
ATOM 979 N N . VAL A 1 125 ? -15.477 -10.344 -22.622 1.00 45.78 125 VAL A N 1
ATOM 980 C CA . VAL A 1 125 ? -15.448 -9.524 -21.398 1.00 45.78 125 VAL A CA 1
ATOM 981 C C . VAL A 1 125 ? -15.391 -8.057 -21.832 1.00 45.78 125 VAL A C 1
ATOM 983 O O . VAL A 1 125 ? -14.560 -7.682 -22.664 1.00 45.78 125 VAL A O 1
ATOM 986 N N . TYR A 1 126 ? -16.322 -7.245 -21.327 1.00 38.94 126 TYR A N 1
ATOM 987 C CA . TYR A 1 126 ? -16.537 -5.858 -21.750 1.00 38.94 126 TYR A CA 1
ATOM 988 C C . TYR A 1 126 ? -15.295 -4.976 -21.531 1.00 38.94 126 TYR A C 1
ATOM 990 O O . TYR A 1 126 ? -14.683 -4.981 -20.465 1.00 38.94 126 TYR A O 1
ATOM 998 N N . LYS A 1 127 ? -14.941 -4.187 -22.555 1.00 39.38 127 LYS A N 1
ATOM 999 C CA . LYS A 1 127 ? -13.869 -3.180 -22.524 1.00 39.38 127 LYS A CA 1
ATOM 1000 C C . LYS A 1 127 ? -14.437 -1.827 -22.081 1.00 39.38 127 LYS A C 1
ATOM 1002 O O . LYS A 1 127 ? -15.318 -1.300 -22.754 1.00 39.38 127 LYS A O 1
ATOM 1007 N N . SER A 1 128 ? -13.888 -1.231 -21.020 1.00 39.62 128 SER A N 1
ATOM 1008 C CA . SER A 1 128 ? -14.043 0.211 -20.768 1.00 39.62 128 SER A CA 1
ATOM 1009 C C . SER A 1 128 ? -13.318 0.991 -21.878 1.00 39.62 128 SER A C 1
ATOM 1011 O O . SER A 1 128 ? -12.182 0.679 -22.248 1.00 39.62 128 SER A O 1
ATOM 1013 N N . SER A 1 129 ? -14.026 1.943 -22.487 1.00 43.69 129 SER A N 1
ATOM 1014 C CA . SER A 1 129 ? -13.570 2.720 -23.643 1.00 43.69 129 SER A CA 1
ATOM 1015 C C . SER A 1 129 ? -12.600 3.825 -23.218 1.00 43.69 129 SER A C 1
ATOM 1017 O O . SER A 1 129 ? -12.833 4.514 -22.228 1.00 43.69 129 SER A O 1
ATOM 1019 N N . LYS A 1 130 ? -11.553 4.064 -24.022 1.00 45.81 130 LYS A N 1
ATOM 1020 C CA . LYS A 1 130 ? -10.554 5.139 -23.839 1.00 45.81 130 LYS A CA 1
ATOM 1021 C C . LYS A 1 130 ? -11.165 6.534 -23.619 1.00 45.81 130 LYS A C 1
ATOM 1023 O O . LYS A 1 130 ? -10.522 7.370 -22.992 1.00 45.81 130 LYS A O 1
ATOM 1028 N N . ALA A 1 131 ? -12.397 6.764 -24.077 1.00 48.38 131 ALA A N 1
ATOM 1029 C CA . ALA A 1 131 ? -13.134 8.005 -23.843 1.00 48.38 131 ALA A CA 1
ATOM 1030 C C . ALA A 1 131 ? -13.441 8.258 -22.351 1.00 48.38 131 ALA A C 1
ATOM 1032 O O . ALA A 1 131 ? -13.415 9.405 -21.913 1.00 48.38 131 ALA A O 1
ATOM 1033 N N . GLN A 1 132 ? -13.657 7.206 -21.547 1.00 51.06 132 GLN A N 1
ATOM 1034 C CA . GLN A 1 132 ? -13.908 7.339 -20.103 1.00 51.06 132 GLN A CA 1
ATOM 1035 C C . GLN A 1 132 ? -12.650 7.789 -19.347 1.00 51.06 132 GLN A C 1
ATOM 1037 O O . GLN A 1 132 ? -12.732 8.628 -18.455 1.00 51.06 132 GLN A O 1
ATOM 1042 N N . ASN A 1 133 ? -11.473 7.305 -19.756 1.00 48.09 133 ASN A N 1
ATOM 1043 C CA . ASN A 1 133 ? -10.204 7.660 -19.115 1.00 48.09 133 ASN A CA 1
ATOM 1044 C C . ASN A 1 133 ? -9.751 9.092 -19.448 1.00 48.09 133 ASN A C 1
ATOM 1046 O O . ASN A 1 133 ? -9.157 9.749 -18.600 1.00 48.09 133 ASN A O 1
ATOM 1050 N N . GLN A 1 134 ? -10.065 9.602 -20.647 1.00 48.75 134 GLN A N 1
ATOM 1051 C CA . GLN A 1 134 ? -9.873 11.023 -20.975 1.00 48.75 134 GLN A CA 1
ATOM 1052 C C . GLN A 1 134 ? -10.871 11.930 -20.242 1.00 48.75 134 GLN A C 1
ATOM 1054 O O . GLN A 1 134 ? -10.487 13.012 -19.808 1.00 48.75 134 GLN A O 1
ATOM 1059 N N . GLY A 1 135 ? -12.115 11.475 -20.051 1.00 45.19 135 GLY A N 1
ATOM 1060 C CA . GLY A 1 135 ? -13.107 12.181 -19.236 1.00 45.19 135 GLY A CA 1
ATOM 1061 C C . GLY A 1 135 ? -12.647 12.356 -17.788 1.00 45.19 135 GLY A C 1
ATOM 1062 O O . GLY A 1 135 ? -12.612 13.478 -17.297 1.00 45.19 135 GLY A O 1
ATOM 1063 N N . LEU A 1 136 ? -12.192 11.276 -17.143 1.00 51.69 136 LEU A N 1
ATOM 1064 C CA . LEU A 1 136 ? -11.691 11.309 -15.761 1.00 51.69 136 LEU A CA 1
ATOM 1065 C C . LEU A 1 136 ? -10.442 12.189 -15.595 1.00 51.69 136 LEU A C 1
ATOM 1067 O O . LEU A 1 136 ? -10.326 12.900 -14.599 1.00 51.69 136 LEU A O 1
ATOM 1071 N N . PHE A 1 137 ? -9.536 12.188 -16.578 1.00 47.84 137 PHE A N 1
ATOM 1072 C CA . PHE A 1 137 ? -8.349 13.049 -16.567 1.00 47.84 137 PHE A CA 1
ATOM 1073 C C . PHE A 1 137 ? -8.716 14.537 -16.702 1.00 47.84 137 PHE A C 1
ATOM 1075 O O . PHE A 1 137 ? -8.176 15.374 -15.984 1.00 47.84 137 PHE A O 1
ATOM 1082 N N . ASN A 1 138 ? -9.683 14.871 -17.563 1.00 41.12 138 ASN A N 1
ATOM 1083 C CA . ASN A 1 138 ? -10.145 16.250 -17.727 1.00 41.12 138 ASN A CA 1
ATOM 1084 C C . ASN A 1 138 ? -10.936 16.756 -16.512 1.00 41.12 138 ASN A C 1
ATOM 1086 O O . ASN A 1 138 ? -10.805 17.930 -16.175 1.00 41.12 138 ASN A O 1
ATOM 1090 N N . THR A 1 139 ? -11.702 15.894 -15.832 1.00 46.41 139 THR A N 1
ATOM 1091 C CA . THR A 1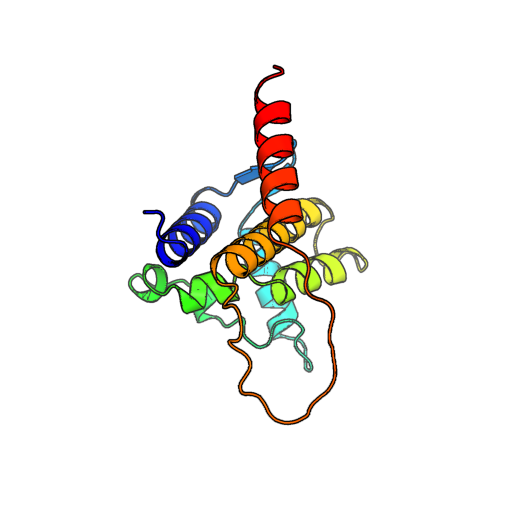 139 ? -12.405 16.242 -14.584 1.00 46.41 139 THR A CA 1
ATOM 1092 C C . THR A 1 139 ? -11.430 16.494 -13.429 1.00 46.41 139 THR A C 1
ATOM 1094 O O . THR A 1 139 ? -11.613 17.450 -12.685 1.00 46.41 139 THR A O 1
ATOM 1097 N N . PHE A 1 140 ? -10.345 15.718 -13.315 1.00 47.22 140 PHE A N 1
ATOM 1098 C CA . PHE A 1 140 ? -9.298 15.965 -12.312 1.00 47.22 140 PHE A CA 1
ATOM 1099 C C . PHE A 1 140 ? -8.569 17.301 -12.540 1.00 47.22 140 PHE A C 1
ATOM 1101 O O . PHE A 1 140 ? -8.409 18.078 -11.608 1.00 47.22 140 PHE A O 1
ATOM 1108 N N . ILE A 1 141 ? -8.211 17.619 -13.790 1.00 50.41 141 ILE A N 1
ATOM 1109 C CA . ILE A 1 141 ? -7.517 18.874 -14.142 1.00 50.41 141 ILE A CA 1
ATOM 1110 C C . ILE A 1 141 ? -8.412 20.120 -13.976 1.00 50.41 141 ILE A C 1
ATOM 1112 O O . ILE A 1 141 ? -7.897 21.224 -13.799 1.00 50.41 141 ILE A O 1
ATOM 1116 N N . THR A 1 142 ? -9.742 19.979 -14.053 1.00 47.38 142 THR A N 1
ATOM 1117 C CA . THR A 1 142 ? -10.679 21.102 -13.837 1.00 47.38 142 THR A CA 1
ATOM 1118 C C . THR A 1 142 ? -11.009 21.343 -12.364 1.00 47.38 142 THR A C 1
ATOM 1120 O O . THR A 1 142 ? -11.235 22.493 -12.006 1.00 47.38 142 THR A O 1
ATOM 1123 N N . LEU A 1 143 ? -10.967 20.314 -11.510 1.00 46.72 143 LEU A N 1
ATOM 1124 C CA . LEU A 1 143 ? -11.101 20.454 -10.050 1.00 46.72 143 LEU A CA 1
ATOM 1125 C C . LEU A 1 143 ? -9.864 21.092 -9.394 1.00 46.72 143 LEU A C 1
ATOM 1127 O O . LEU A 1 143 ? -9.992 21.794 -8.401 1.00 46.72 143 LEU A O 1
ATOM 1131 N N . GLU A 1 144 ? -8.680 20.914 -9.983 1.00 45.84 144 GLU A N 1
ATOM 1132 C CA . GLU A 1 144 ? -7.406 21.471 -9.491 1.00 45.84 144 GLU A CA 1
ATOM 1133 C C . GLU A 1 144 ? -7.166 22.940 -9.914 1.00 45.84 144 GLU A C 1
ATOM 1135 O O . GLU A 1 144 ? -6.114 23.512 -9.644 1.00 45.84 144 GLU A O 1
ATOM 1140 N N . ARG A 1 145 ? -8.122 23.558 -10.624 1.00 43.47 145 ARG A N 1
ATOM 1141 C CA . ARG A 1 145 ? -8.041 24.946 -11.124 1.00 43.47 145 ARG A CA 1
ATOM 1142 C C . ARG A 1 145 ? -9.103 25.891 -10.551 1.00 43.47 145 ARG A C 1
ATOM 1144 O O . ARG A 1 145 ? -9.197 27.027 -11.010 1.00 43.47 145 ARG A O 1
ATOM 1151 N N . SER A 1 146 ? -9.903 25.431 -9.590 1.00 47.84 146 SER A N 1
ATOM 1152 C CA . SER A 1 146 ? -10.951 26.222 -8.930 1.00 47.84 146 SER A CA 1
ATOM 1153 C C . SER A 1 146 ? -10.630 26.602 -7.477 1.00 47.84 146 SER A C 1
ATOM 1155 O O . SER A 1 146 ? -11.558 26.837 -6.706 1.00 47.84 146 SER A O 1
ATOM 1157 N N . GLU A 1 147 ? -9.346 26.694 -7.125 1.00 41.41 147 GLU A N 1
ATOM 1158 C CA . GLU A 1 147 ? -8.844 27.401 -5.934 1.00 41.41 147 GLU A CA 1
ATOM 1159 C C . GLU A 1 147 ? -7.808 28.454 -6.343 1.00 41.41 147 GLU A C 1
ATOM 1161 O O . GLU A 1 147 ? -6.945 28.135 -7.196 1.00 41.41 147 GLU A O 1
#